Protein AF-A0A4U9TD51-F1 (afdb_monomer)

pLDDT: mean 83.74, std 16.41, range [32.91, 98.19]

Mean predicted aligned error: 7.65 Å

Sequence (88 aa):
MEGQLSVFTYQPEQPCYRCLSRLFGENALTCVEAGVMAPLVGTIGTLQAMEAIKLLANYGQPLVGKLLMFDAMSMPVPGDEAAEGSAV

Organism: Serratia fonticola (NCBI:txid47917)

Structure (mmCIF, N/CA/C/O backbone):
data_AF-A0A4U9TD51-F1
#
_entry.id   AF-A0A4U9TD51-F1
#
loop_
_atom_site.group_PDB
_atom_site.id
_atom_site.type_symbol
_atom_site.label_atom_id
_atom_site.label_alt_id
_atom_site.label_comp_id
_atom_site.label_asym_id
_atom_site.label_entity_id
_atom_site.label_seq_id
_atom_site.pdbx_PDB_ins_code
_atom_site.Cartn_x
_atom_site.Cartn_y
_atom_site.Cartn_z
_atom_site.occupancy
_atom_site.B_iso_or_equiv
_atom_site.auth_seq_id
_atom_site.auth_comp_id
_atom_site.auth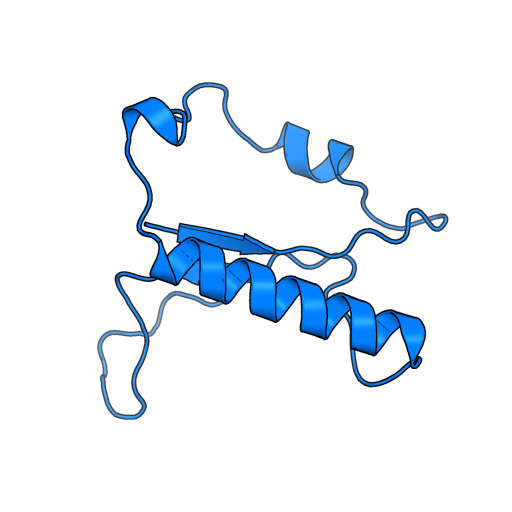_asym_id
_atom_site.auth_atom_id
_atom_site.pdbx_PDB_model_num
ATOM 1 N N . MET A 1 1 ? 10.188 -9.236 -9.670 1.00 81.94 1 MET A N 1
ATOM 2 C CA . MET A 1 1 ? 10.119 -7.763 -9.529 1.00 81.94 1 MET A CA 1
ATOM 3 C C . MET A 1 1 ? 8.741 -7.477 -8.968 1.00 81.94 1 MET A C 1
ATOM 5 O O . MET A 1 1 ? 7.803 -7.261 -9.722 1.00 81.94 1 MET A O 1
ATOM 9 N N . GLU A 1 2 ? 8.607 -7.612 -7.653 1.00 88.00 2 GLU A N 1
ATOM 10 C CA . GLU A 1 2 ? 7.309 -7.688 -6.981 1.00 88.00 2 GLU A CA 1
ATOM 11 C C . GLU A 1 2 ? 7.211 -6.624 -5.893 1.00 88.00 2 GLU A C 1
ATOM 13 O O . GLU A 1 2 ? 8.210 -6.269 -5.265 1.00 88.00 2 GLU A O 1
ATOM 18 N N . GLY A 1 3 ? 6.004 -6.122 -5.670 1.00 90.44 3 GLY A N 1
ATOM 19 C CA . GLY A 1 3 ? 5.670 -5.245 -4.559 1.00 90.44 3 GLY A CA 1
ATOM 20 C C . GLY A 1 3 ? 4.646 -5.903 -3.645 1.00 90.44 3 GLY A C 1
ATOM 21 O O . GLY A 1 3 ? 3.811 -6.682 -4.094 1.00 90.44 3 GLY A O 1
ATOM 22 N N . GLN A 1 4 ? 4.709 -5.578 -2.358 1.00 92.62 4 GLN A N 1
ATOM 23 C CA . GLN A 1 4 ? 3.789 -6.104 -1.355 1.00 92.62 4 GLN A CA 1
ATOM 24 C C . GLN A 1 4 ? 3.145 -4.954 -0.587 1.00 92.62 4 GLN A C 1
ATOM 26 O O . GLN A 1 4 ? 3.821 -3.987 -0.225 1.00 92.62 4 GLN A O 1
ATOM 31 N N . LEU A 1 5 ? 1.844 -5.056 -0.322 1.00 95.38 5 LEU A N 1
ATOM 32 C CA . LEU A 1 5 ? 1.100 -4.063 0.449 1.00 95.38 5 LEU A CA 1
ATOM 33 C C . LEU A 1 5 ? 0.113 -4.739 1.400 1.00 95.38 5 LEU A C 1
ATOM 35 O O . LEU A 1 5 ? -0.672 -5.594 1.003 1.00 95.38 5 LEU A O 1
ATOM 39 N N . SER A 1 6 ? 0.115 -4.312 2.659 1.00 95.25 6 SER A N 1
ATOM 40 C CA . SER A 1 6 ? -0.873 -4.710 3.659 1.00 95.25 6 SER A CA 1
ATOM 41 C C . SER A 1 6 ? -1.137 -3.551 4.613 1.00 95.25 6 SER A C 1
ATOM 43 O O . SER A 1 6 ? -0.280 -2.682 4.795 1.00 95.25 6 SER A O 1
ATOM 45 N N . VAL A 1 7 ? -2.321 -3.535 5.220 1.00 96.25 7 VAL A N 1
ATOM 46 C CA . VAL A 1 7 ? -2.733 -2.509 6.178 1.00 96.25 7 VAL A CA 1
ATOM 47 C C . VAL A 1 7 ? -2.829 -3.116 7.574 1.00 96.25 7 VAL A C 1
ATOM 49 O O . VAL A 1 7 ? -3.576 -4.064 7.809 1.00 96.25 7 VAL A O 1
ATOM 52 N N . PHE A 1 8 ? -2.111 -2.524 8.527 1.00 95.31 8 PHE A N 1
ATOM 53 C CA . PHE A 1 8 ? -2.113 -2.938 9.930 1.00 95.31 8 PHE A CA 1
ATOM 54 C C . PHE A 1 8 ? -2.668 -1.811 10.804 1.00 95.31 8 PHE A C 1
ATOM 56 O O . PHE A 1 8 ? -2.039 -0.762 10.920 1.00 95.31 8 PHE A O 1
ATOM 63 N N . THR A 1 9 ? -3.829 -2.019 11.435 1.00 94.25 9 THR A N 1
ATOM 64 C CA . THR A 1 9 ? -4.434 -1.010 12.337 1.00 94.25 9 THR A CA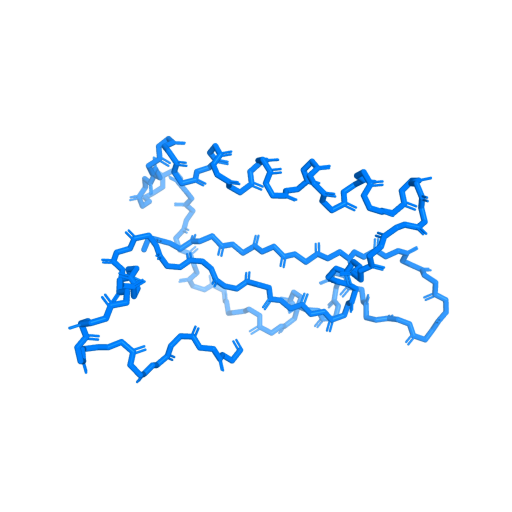 1
ATOM 65 C C . THR A 1 9 ? -4.132 -1.248 13.818 1.00 94.25 9 THR A C 1
ATOM 67 O O . THR A 1 9 ? -4.464 -0.410 14.650 1.00 94.25 9 THR A O 1
ATOM 70 N N . TYR A 1 10 ? -3.484 -2.374 14.147 1.00 91.06 10 TYR A N 1
ATOM 71 C CA . TYR A 1 10 ? -3.090 -2.772 15.508 1.00 91.06 10 TYR A CA 1
ATOM 72 C C . TYR A 1 10 ? -4.244 -2.869 16.522 1.00 91.06 10 TYR A C 1
ATOM 74 O O . TYR A 1 10 ? -4.017 -2.810 17.729 1.00 91.06 10 TYR A O 1
ATOM 82 N N . GLN A 1 11 ? -5.476 -3.047 16.045 1.00 92.75 11 GLN A N 1
ATOM 83 C CA . GLN A 1 11 ? -6.616 -3.345 16.909 1.00 92.75 11 GLN A CA 1
ATOM 84 C C . GLN A 1 11 ? -6.498 -4.758 17.506 1.00 92.75 11 GLN A C 1
ATOM 86 O O . GLN A 1 11 ? -5.833 -5.619 16.914 1.00 92.75 11 GLN A O 1
ATOM 91 N N . PRO A 1 12 ? -7.153 -5.026 18.652 1.00 92.69 12 PRO A N 1
ATOM 92 C CA . PRO A 1 12 ? -7.296 -6.384 19.165 1.00 92.69 12 PRO A CA 1
ATOM 93 C C . PRO A 1 12 ? -7.813 -7.334 18.075 1.00 92.69 12 PRO A C 1
ATOM 95 O O . PRO A 1 12 ? -8.594 -6.928 17.217 1.00 92.69 12 PRO A O 1
ATOM 98 N N . GLU A 1 13 ? -7.352 -8.588 18.099 1.00 88.50 13 GLU A N 1
ATOM 99 C CA . GLU A 1 13 ? -7.785 -9.659 17.178 1.00 88.50 13 GLU A CA 1
ATOM 100 C C . GLU A 1 13 ? -7.425 -9.448 15.689 1.00 88.50 13 GLU A C 1
ATOM 102 O O . GLU A 1 13 ? -7.856 -10.220 14.835 1.00 88.50 13 GLU A O 1
ATOM 107 N N . GLN A 1 14 ? -6.576 -8.468 15.356 1.00 92.44 14 GLN A N 1
ATOM 108 C CA . GLN A 1 14 ? -6.051 -8.281 13.998 1.00 92.44 14 GLN A CA 1
ATOM 109 C C . GLN A 1 14 ? -4.614 -8.806 13.832 1.00 92.44 14 GLN A C 1
ATOM 111 O O . GLN A 1 14 ? -3.816 -8.759 14.774 1.00 92.44 14 GLN A O 1
ATOM 116 N N . PRO A 1 15 ? -4.233 -9.275 12.625 1.00 91.12 15 PRO A N 1
ATOM 117 C CA . PRO A 1 15 ? -2.851 -9.640 12.343 1.00 91.12 15 PRO A CA 1
ATOM 118 C C . PRO A 1 15 ? -1.950 -8.406 12.444 1.00 91.12 15 PRO A C 1
ATOM 120 O O . PRO A 1 15 ? -2.336 -7.299 12.073 1.00 91.12 15 PRO A O 1
ATOM 123 N N . CYS A 1 16 ? -0.726 -8.601 12.931 1.00 91.94 16 CYS A N 1
ATOM 124 C CA . CYS A 1 16 ? 0.288 -7.553 12.987 1.00 91.94 16 CYS A CA 1
ATOM 125 C C . CYS A 1 16 ? 1.426 -7.848 12.011 1.00 91.94 16 CYS A C 1
ATOM 127 O O . CYS A 1 16 ? 1.604 -8.990 11.575 1.00 91.94 16 CYS A O 1
ATOM 129 N N . TYR A 1 17 ? 2.257 -6.841 11.740 1.00 91.75 17 TYR A N 1
ATOM 130 C CA . TYR A 1 17 ? 3.435 -7.025 10.896 1.00 91.75 17 TYR A CA 1
ATOM 131 C C . TYR A 1 17 ? 4.331 -8.169 11.392 1.00 91.75 17 TYR A C 1
ATOM 133 O O . TYR A 1 17 ? 4.812 -8.959 10.592 1.00 91.75 17 TYR A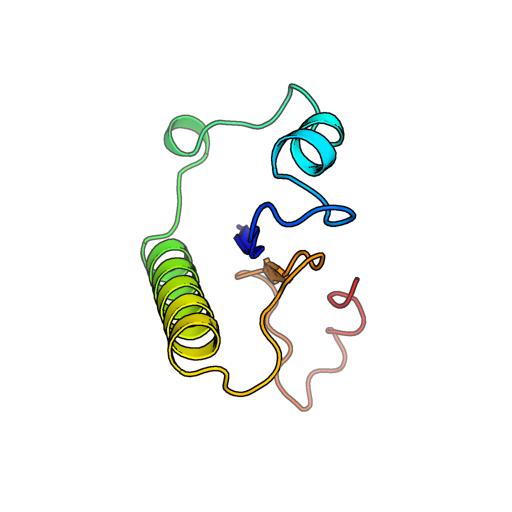 O 1
ATOM 141 N N . ARG A 1 18 ? 4.485 -8.345 12.714 1.00 90.44 18 ARG A N 1
ATOM 142 C CA . ARG A 1 18 ? 5.275 -9.451 13.280 1.00 90.44 18 ARG A CA 1
ATOM 143 C C . ARG A 1 18 ? 4.638 -10.832 13.090 1.00 90.44 18 ARG A C 1
ATOM 145 O O . ARG A 1 18 ? 5.357 -11.825 13.138 1.00 90.44 18 ARG A O 1
ATOM 152 N N . CYS A 1 19 ? 3.322 -10.927 12.905 1.00 90.94 19 CYS A N 1
ATOM 153 C CA . CYS A 1 19 ? 2.680 -12.193 12.544 1.00 90.94 19 CYS A CA 1
ATOM 154 C C . CYS A 1 19 ? 3.069 -12.590 11.118 1.00 90.94 19 CYS A C 1
ATOM 156 O O . CYS A 1 19 ? 3.442 -13.735 10.890 1.00 90.94 19 CYS A O 1
ATOM 158 N N . LEU A 1 20 ? 3.044 -11.622 10.197 1.00 89.94 20 LEU A N 1
ATOM 159 C CA . LEU A 1 20 ? 3.439 -11.817 8.804 1.00 89.94 20 LEU A CA 1
ATOM 160 C C . LEU A 1 20 ? 4.947 -12.059 8.668 1.00 89.94 20 LEU A C 1
ATOM 162 O O . LEU A 1 20 ? 5.365 -12.992 7.995 1.00 89.94 20 LEU A O 1
ATOM 166 N N . SER A 1 21 ? 5.775 -11.258 9.343 1.00 87.62 21 SER A N 1
ATOM 167 C CA . SER A 1 21 ? 7.224 -11.257 9.129 1.00 87.62 21 SER A CA 1
ATOM 168 C C . SER A 1 21 ? 7.905 -12.576 9.494 1.00 87.62 21 SER A C 1
ATOM 170 O O . SER A 1 21 ? 8.974 -12.877 8.979 1.00 87.62 21 SER A O 1
ATOM 172 N N . ARG A 1 22 ? 7.292 -13.365 10.385 1.00 88.25 22 ARG A N 1
ATOM 173 C CA . ARG A 1 22 ? 7.763 -14.706 10.769 1.00 88.25 22 ARG A CA 1
ATOM 174 C C . ARG A 1 22 ? 7.648 -15.730 9.642 1.00 88.25 22 ARG A C 1
ATOM 176 O O . ARG A 1 22 ? 8.248 -16.791 9.751 1.00 88.25 22 ARG A O 1
ATOM 183 N N . LEU A 1 23 ? 6.848 -15.440 8.618 1.00 85.88 23 LEU A N 1
ATOM 184 C CA . LEU A 1 23 ? 6.650 -16.317 7.467 1.00 85.88 23 LEU A CA 1
ATOM 185 C C . LEU A 1 23 ? 7.724 -16.110 6.389 1.00 85.88 23 LEU A C 1
ATOM 187 O O . LEU A 1 23 ? 7.856 -16.954 5.507 1.00 85.88 23 LEU A O 1
ATOM 191 N N . PHE A 1 24 ? 8.492 -15.016 6.444 1.00 82.31 24 PHE A N 1
ATOM 192 C CA . PHE A 1 24 ? 9.570 -14.769 5.489 1.00 82.31 24 PHE A CA 1
ATOM 193 C C . PHE A 1 24 ? 10.836 -15.544 5.875 1.00 82.31 24 PHE A C 1
ATOM 195 O O . PHE A 1 24 ? 11.207 -15.609 7.047 1.00 82.31 24 PHE A O 1
ATOM 202 N N . GLY A 1 25 ? 11.503 -16.131 4.877 1.00 73.25 25 GLY A N 1
ATOM 203 C CA . GLY A 1 25 ? 12.804 -16.782 5.046 1.00 73.25 25 GLY A CA 1
ATOM 204 C C . GLY A 1 25 ? 13.962 -15.779 5.077 1.00 73.25 25 GLY A C 1
ATOM 205 O O . GLY A 1 25 ? 13.844 -14.667 4.571 1.00 73.25 25 GLY A O 1
ATOM 206 N N . GLU A 1 26 ? 15.108 -16.186 5.626 1.00 67.12 26 GLU A N 1
ATOM 207 C CA . GLU A 1 26 ? 16.287 -15.314 5.807 1.00 67.12 26 GLU A CA 1
ATOM 208 C C . GLU A 1 26 ? 17.076 -15.018 4.512 1.00 67.12 26 GLU A C 1
ATOM 210 O O . GLU A 1 26 ? 18.025 -14.242 4.536 1.00 67.12 26 GLU A O 1
ATOM 215 N N . ASN A 1 27 ? 16.689 -15.598 3.370 1.00 59.31 27 ASN A N 1
ATOM 216 C CA . ASN A 1 27 ? 17.453 -15.554 2.113 1.00 59.31 27 ASN A CA 1
ATOM 217 C C . ASN A 1 27 ? 16.883 -14.581 1.062 1.00 59.31 27 ASN A C 1
ATOM 219 O O . ASN A 1 27 ? 16.904 -14.876 -0.133 1.00 59.31 27 ASN A O 1
ATOM 223 N N . ALA A 1 28 ? 16.343 -13.436 1.481 1.00 65.94 28 ALA A N 1
ATOM 224 C CA . ALA A 1 28 ? 15.931 -12.390 0.547 1.00 65.94 28 ALA A CA 1
ATOM 225 C C . ALA A 1 28 ? 17.097 -11.426 0.284 1.00 65.94 28 ALA A C 1
ATOM 227 O O . ALA A 1 28 ? 17.632 -10.833 1.220 1.00 65.94 28 ALA A O 1
ATOM 228 N N . LEU A 1 29 ? 17.473 -11.254 -0.988 1.00 65.00 29 LEU A N 1
ATOM 229 C CA . LEU A 1 29 ? 18.396 -10.191 -1.393 1.00 65.00 29 LEU A CA 1
ATOM 230 C C . LEU A 1 29 ? 17.802 -8.830 -1.020 1.00 65.00 29 LEU A C 1
ATOM 232 O O . LEU A 1 29 ? 16.604 -8.588 -1.188 1.00 65.00 29 LEU A O 1
ATOM 236 N N . THR A 1 30 ? 18.643 -7.919 -0.547 1.00 72.38 30 THR A N 1
ATOM 237 C CA . THR A 1 30 ? 18.231 -6.539 -0.296 1.00 72.38 30 THR A CA 1
ATOM 238 C C . THR A 1 30 ? 17.942 -5.814 -1.615 1.00 72.38 30 THR A C 1
ATOM 240 O O . THR A 1 30 ? 18.496 -6.141 -2.668 1.00 72.38 30 THR A O 1
ATOM 243 N N . CYS A 1 31 ? 17.124 -4.756 -1.570 1.00 62.94 31 CYS A N 1
ATOM 244 C CA . CYS A 1 31 ? 16.876 -3.898 -2.739 1.00 62.94 31 CYS A CA 1
ATOM 245 C C . CYS A 1 31 ? 18.166 -3.299 -3.328 1.00 62.94 31 CYS A C 1
ATOM 247 O O . CYS A 1 31 ? 18.194 -2.941 -4.503 1.00 62.94 31 CYS A O 1
ATOM 249 N N . VAL A 1 32 ? 19.222 -3.178 -2.517 1.00 70.19 32 VAL A N 1
ATOM 250 C CA . VAL A 1 32 ? 20.539 -2.684 -2.940 1.00 70.19 32 VAL A CA 1
ATOM 251 C C . VAL A 1 32 ? 21.302 -3.747 -3.735 1.00 70.19 32 VAL A C 1
ATOM 253 O O . VAL A 1 32 ? 22.015 -3.404 -4.671 1.00 70.19 32 VAL A O 1
ATOM 256 N N . GLU A 1 33 ? 21.125 -5.026 -3.404 1.00 73.81 33 GLU A N 1
ATOM 257 C CA . GLU A 1 33 ? 21.795 -6.148 -4.072 1.00 73.81 33 GLU A CA 1
ATOM 258 C C . GLU A 1 33 ? 21.082 -6.574 -5.362 1.00 73.81 33 GLU A C 1
ATOM 260 O O . GLU A 1 33 ? 21.741 -6.869 -6.355 1.00 73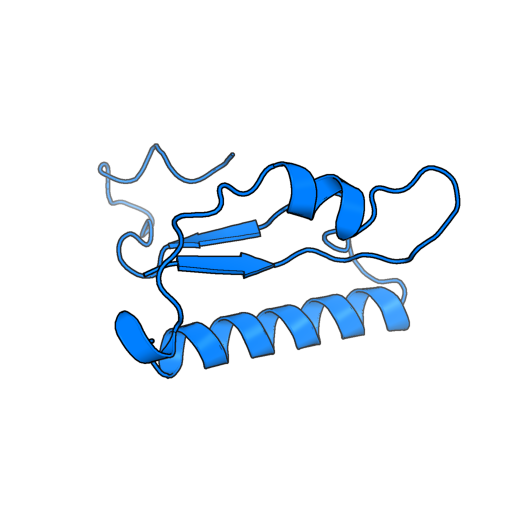.81 33 GLU A O 1
ATOM 265 N N . ALA A 1 34 ? 19.744 -6.589 -5.368 1.00 79.00 34 ALA A N 1
ATOM 266 C CA . ALA A 1 34 ? 18.946 -7.015 -6.523 1.00 79.00 34 ALA A CA 1
ATOM 267 C C . ALA A 1 34 ? 18.567 -5.868 -7.482 1.00 79.00 34 ALA A C 1
ATOM 269 O O . ALA A 1 34 ? 18.260 -6.113 -8.650 1.00 79.00 34 ALA A O 1
ATOM 270 N N . GLY A 1 35 ? 18.580 -4.620 -6.999 1.00 82.75 35 GLY A N 1
ATOM 271 C CA . GLY A 1 35 ? 18.016 -3.466 -7.701 1.00 82.75 35 GLY A CA 1
ATOM 272 C C . GLY A 1 35 ? 16.480 -3.448 -7.684 1.00 82.75 35 GLY A C 1
ATOM 273 O O . GLY A 1 35 ? 15.818 -4.478 -7.571 1.00 82.75 35 GLY A O 1
ATOM 274 N N . VAL A 1 36 ? 15.886 -2.254 -7.802 1.00 88.75 36 VAL A N 1
ATOM 275 C CA . VAL A 1 36 ? 14.425 -2.074 -7.859 1.00 88.75 36 VAL A CA 1
ATOM 276 C C . VAL A 1 36 ? 14.041 -1.043 -8.919 1.00 88.75 36 VAL A C 1
ATOM 278 O O . VAL A 1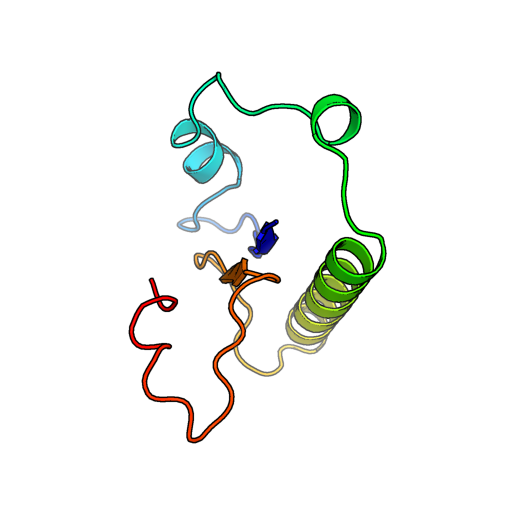 36 ? 14.673 0.006 -9.048 1.00 88.75 36 VAL A O 1
ATOM 281 N N . MET A 1 37 ? 12.997 -1.331 -9.698 1.00 90.31 37 MET A N 1
ATOM 282 C CA . MET A 1 37 ? 12.461 -0.389 -10.682 1.00 90.31 37 MET A CA 1
ATOM 283 C C . MET A 1 37 ? 11.748 0.771 -9.981 1.00 90.31 37 MET A C 1
ATOM 285 O O . MET A 1 37 ? 10.821 0.558 -9.200 1.00 90.31 37 MET A O 1
ATOM 289 N N . ALA A 1 38 ? 12.120 2.009 -10.312 1.00 93.31 38 ALA A N 1
ATOM 290 C CA . ALA A 1 38 ? 11.470 3.199 -9.758 1.00 93.31 38 ALA A CA 1
ATOM 291 C C . ALA A 1 38 ? 9.934 3.222 -9.967 1.00 93.31 38 ALA A C 1
ATOM 293 O O . ALA A 1 38 ? 9.227 3.544 -9.009 1.00 93.31 38 ALA A O 1
ATOM 294 N N . PRO A 1 39 ? 9.381 2.816 -11.134 1.00 94.12 39 PRO A N 1
ATOM 295 C CA . PRO A 1 39 ? 7.930 2.734 -11.319 1.00 94.12 39 PRO A CA 1
ATOM 296 C C . PRO A 1 39 ? 7.226 1.771 -10.357 1.00 94.12 39 PRO A C 1
ATOM 298 O O . PRO A 1 39 ? 6.151 2.097 -9.865 1.00 94.12 39 PRO A O 1
ATOM 301 N N . LEU A 1 40 ? 7.836 0.622 -10.037 1.00 92.62 40 LEU A N 1
ATOM 302 C CA . LEU A 1 40 ? 7.262 -0.340 -9.090 1.00 92.62 40 LEU A CA 1
ATOM 303 C C . LEU A 1 40 ? 7.076 0.306 -7.710 1.00 92.62 40 LEU A C 1
ATOM 305 O O . LEU A 1 40 ? 5.986 0.262 -7.143 1.00 92.62 40 LEU A O 1
ATOM 309 N N . VAL A 1 41 ? 8.126 0.949 -7.191 1.00 93.06 41 VAL A N 1
ATOM 310 C CA . VAL A 1 41 ? 8.077 1.612 -5.878 1.00 93.06 41 VAL A CA 1
ATOM 311 C C . VAL A 1 41 ? 7.063 2.760 -5.882 1.00 93.06 41 VAL A C 1
ATOM 313 O O . VAL A 1 41 ? 6.305 2.910 -4.925 1.00 93.06 41 VAL A O 1
ATOM 316 N N . GLY A 1 42 ? 6.994 3.531 -6.973 1.00 95.69 42 GLY A N 1
ATOM 317 C CA . GLY A 1 42 ? 6.009 4.604 -7.141 1.00 95.69 42 GLY A CA 1
ATOM 318 C C . GLY A 1 42 ? 4.560 4.105 -7.124 1.00 95.69 42 GLY A C 1
ATOM 319 O O . GLY A 1 42 ? 3.708 4.698 -6.454 1.00 95.69 42 GLY A O 1
ATOM 320 N N . THR A 1 43 ? 4.278 2.984 -7.793 1.00 95.31 43 THR A N 1
ATOM 321 C CA . THR A 1 43 ? 2.949 2.357 -7.776 1.00 95.31 43 THR A CA 1
ATOM 322 C C . THR A 1 43 ? 2.578 1.878 -6.375 1.00 95.31 43 THR A C 1
ATOM 324 O O . THR A 1 43 ? 1.493 2.205 -5.895 1.00 95.31 43 THR A O 1
ATOM 327 N N . ILE A 1 44 ? 3.479 1.180 -5.673 1.00 96.12 44 ILE A N 1
ATOM 328 C CA . ILE A 1 44 ? 3.225 0.738 -4.292 1.00 96.12 44 ILE A CA 1
ATOM 329 C C . ILE A 1 44 ? 2.984 1.932 -3.361 1.00 96.12 44 ILE A C 1
ATOM 331 O O . ILE A 1 44 ? 2.039 1.901 -2.575 1.00 96.12 44 ILE A O 1
ATOM 335 N N . GLY A 1 45 ? 3.759 3.013 -3.486 1.00 97.31 45 GLY A N 1
ATOM 336 C CA . GLY A 1 45 ? 3.543 4.239 -2.711 1.00 97.31 45 GLY A CA 1
ATOM 337 C C . GLY A 1 45 ? 2.179 4.890 -2.976 1.00 97.31 45 GLY A C 1
ATOM 338 O O . GLY A 1 45 ? 1.508 5.349 -2.053 1.00 97.31 45 GLY A O 1
ATOM 339 N N . THR A 1 46 ? 1.713 4.868 -4.226 1.00 98.06 46 THR A N 1
ATOM 340 C CA . THR A 1 46 ? 0.379 5.377 -4.588 1.00 98.06 46 THR A CA 1
ATOM 341 C C . THR A 1 46 ? -0.735 4.515 -3.986 1.00 98.06 46 THR A C 1
ATOM 343 O O . THR A 1 46 ? -1.708 5.044 -3.446 1.00 98.06 46 THR A O 1
ATOM 346 N N . LEU A 1 47 ? -0.581 3.188 -4.013 1.00 97.50 47 LEU A N 1
ATOM 347 C CA . LEU A 1 47 ? -1.523 2.265 -3.377 1.00 97.50 47 LEU A CA 1
ATOM 348 C C . LEU A 1 47 ? -1.545 2.437 -1.849 1.00 97.50 47 LEU A C 1
ATOM 350 O O . LEU A 1 47 ? -2.621 2.453 -1.256 1.00 97.50 47 LEU A O 1
ATOM 354 N N . GLN A 1 48 ? -0.389 2.655 -1.212 1.00 98.00 48 GLN A N 1
ATOM 355 C CA . GLN A 1 48 ? -0.308 2.992 0.215 1.00 98.00 48 GLN A CA 1
ATOM 356 C C . GLN A 1 48 ? -1.104 4.259 0.548 1.00 98.00 48 GLN A C 1
ATOM 358 O O . GLN A 1 48 ? -1.876 4.265 1.508 1.00 98.00 48 GLN A O 1
ATOM 363 N N . ALA A 1 49 ? -0.959 5.319 -0.255 1.00 98.19 49 ALA A N 1
ATOM 364 C CA . ALA A 1 49 ? -1.719 6.553 -0.071 1.00 98.19 49 ALA A CA 1
ATOM 365 C C . ALA A 1 49 ? -3.233 6.318 -0.205 1.00 98.19 49 ALA A C 1
ATOM 367 O O . ALA A 1 49 ? -4.012 6.836 0.596 1.00 98.19 49 ALA A O 1
ATOM 368 N N . MET A 1 50 ? -3.654 5.491 -1.166 1.00 97.88 50 MET A N 1
ATOM 369 C CA . MET A 1 50 ? -5.060 5.122 -1.339 1.00 97.88 50 MET A CA 1
ATOM 370 C C . MET A 1 50 ? -5.618 4.376 -0.117 1.00 97.88 50 MET A C 1
ATOM 372 O O . MET A 1 50 ? -6.699 4.709 0.371 1.00 97.88 50 MET A O 1
ATOM 376 N N . GLU A 1 51 ? -4.880 3.402 0.422 1.00 97.88 51 GLU A N 1
ATOM 377 C CA . GLU A 1 51 ? -5.280 2.681 1.637 1.00 97.88 51 GLU A CA 1
ATOM 378 C C . GLU A 1 51 ? -5.365 3.599 2.863 1.00 97.88 51 GLU A C 1
ATOM 380 O O . GLU A 1 51 ? -6.300 3.483 3.661 1.00 97.88 51 GLU A O 1
ATOM 385 N N . ALA A 1 52 ? -4.442 4.556 2.991 1.00 97.50 52 ALA A N 1
ATOM 386 C CA . ALA A 1 52 ? -4.482 5.554 4.054 1.00 97.50 52 ALA A CA 1
ATOM 387 C C . ALA A 1 52 ? -5.731 6.447 3.951 1.00 97.50 52 ALA A C 1
ATOM 389 O O . ALA A 1 52 ? -6.412 6.666 4.952 1.00 97.50 52 ALA A O 1
ATOM 390 N N . ILE A 1 53 ? -6.078 6.914 2.745 1.00 97.81 53 ILE A N 1
ATOM 391 C CA . ILE A 1 53 ? -7.292 7.712 2.512 1.00 97.81 53 ILE A CA 1
ATOM 392 C C . ILE A 1 53 ? -8.545 6.910 2.875 1.00 97.81 53 ILE A C 1
ATOM 394 O O . ILE A 1 53 ? -9.400 7.420 3.596 1.00 97.81 53 ILE A O 1
ATOM 398 N N . LYS A 1 54 ? -8.644 5.652 2.428 1.00 97.38 54 LYS A N 1
ATOM 399 C CA . LYS A 1 54 ? -9.770 4.762 2.756 1.00 97.38 54 LYS A CA 1
ATOM 400 C C . LYS A 1 54 ? -9.967 4.610 4.263 1.00 97.38 54 LYS A C 1
ATOM 402 O O . LYS A 1 54 ? -11.097 4.698 4.738 1.00 97.38 54 LYS A O 1
ATOM 407 N N . LEU A 1 55 ? -8.876 4.420 5.010 1.00 96.25 55 LEU A N 1
ATOM 408 C CA . LEU A 1 55 ? -8.914 4.342 6.471 1.00 96.25 55 LEU A CA 1
ATOM 409 C C . LEU A 1 55 ? -9.388 5.653 7.108 1.00 96.25 55 LEU A C 1
ATOM 411 O O . LEU A 1 55 ? -10.305 5.634 7.923 1.00 96.25 55 LEU A O 1
ATOM 415 N N . LEU A 1 56 ? -8.784 6.785 6.735 1.00 96.94 56 LEU A N 1
ATOM 416 C CA . LEU A 1 56 ? -9.085 8.088 7.340 1.00 96.94 56 LEU A CA 1
ATOM 417 C C . LEU A 1 56 ? -10.508 8.568 7.031 1.00 96.94 56 LEU A C 1
ATOM 419 O O . LEU A 1 56 ? -11.150 9.179 7.880 1.00 96.94 56 LEU A O 1
ATOM 423 N N . ALA A 1 57 ? -11.003 8.287 5.825 1.00 97.69 57 ALA A N 1
ATOM 424 C CA . ALA A 1 57 ? -12.345 8.658 5.386 1.00 97.69 57 ALA A CA 1
ATOM 425 C C . ALA A 1 57 ? -13.422 7.625 5.764 1.00 97.69 57 ALA A C 1
ATOM 427 O O . ALA A 1 57 ? -14.597 7.847 5.479 1.00 97.69 57 ALA A O 1
ATOM 428 N N . ASN A 1 58 ? -13.034 6.496 6.371 1.00 95.06 58 ASN A N 1
ATOM 429 C CA . ASN A 1 58 ? -13.906 5.354 6.647 1.00 95.06 58 ASN A CA 1
ATOM 430 C C . ASN A 1 58 ? -14.706 4.905 5.402 1.00 95.06 58 ASN A C 1
ATOM 432 O O . ASN A 1 58 ? -15.921 4.703 5.452 1.00 95.06 58 ASN A O 1
ATOM 436 N N . TYR A 1 59 ? -14.010 4.798 4.266 1.00 93.69 59 TYR A N 1
ATOM 437 C CA . TYR A 1 59 ? -14.589 4.543 2.948 1.00 93.69 59 TYR A CA 1
ATOM 438 C C . TYR A 1 59 ? -13.995 3.291 2.289 1.00 93.69 59 TYR A C 1
ATOM 440 O O . TYR A 1 59 ? -12.787 3.053 2.320 1.00 93.69 59 TYR A O 1
ATOM 448 N N . GLY A 1 60 ? -14.853 2.509 1.628 1.00 93.44 60 GLY A N 1
ATOM 449 C CA . GLY A 1 60 ? -14.461 1.271 0.954 1.00 93.44 60 GLY A CA 1
ATOM 450 C C . GLY A 1 60 ? -14.031 0.167 1.927 1.00 93.44 60 GLY A C 1
ATOM 451 O O . GLY A 1 60 ? -14.438 0.144 3.085 1.00 93.44 60 GLY A O 1
ATOM 452 N N . GLN A 1 61 ? -13.215 -0.774 1.444 1.00 94.38 61 GLN A N 1
ATOM 453 C CA . GLN A 1 61 ? -12.673 -1.874 2.252 1.00 94.38 61 GLN A CA 1
ATOM 454 C C . GLN A 1 61 ? -11.142 -1.840 2.255 1.00 94.38 61 GLN A C 1
ATOM 456 O O . GLN A 1 61 ? -10.530 -2.272 1.274 1.00 94.38 61 GLN A O 1
ATOM 461 N N . PRO A 1 62 ? -10.505 -1.299 3.309 1.00 94.75 62 PRO A N 1
ATOM 462 C CA . PRO A 1 62 ? -9.055 -1.332 3.474 1.00 94.75 62 PRO A CA 1
ATOM 463 C C . PRO A 1 62 ? -8.480 -2.754 3.412 1.00 94.75 62 PRO A C 1
ATOM 465 O O . PRO A 1 62 ? -9.155 -3.717 3.778 1.00 94.75 62 PRO A O 1
ATOM 468 N N . LEU A 1 63 ? -7.220 -2.894 2.999 1.00 95.06 63 LEU A N 1
ATOM 469 C CA . LEU A 1 63 ? -6.486 -4.170 2.942 1.00 95.06 63 LEU A CA 1
ATOM 470 C C . LEU A 1 63 ? -6.058 -4.674 4.336 1.00 95.06 63 LEU A C 1
ATOM 472 O O . LEU A 1 63 ? -4.940 -5.149 4.536 1.00 95.06 63 LEU A O 1
ATOM 476 N N . VAL A 1 64 ? -6.942 -4.553 5.326 1.00 94.12 64 VAL A N 1
ATOM 477 C CA . VAL A 1 64 ? -6.696 -5.028 6.689 1.00 94.12 64 VAL A CA 1
ATOM 478 C C . VAL A 1 64 ? -6.722 -6.549 6.702 1.00 94.12 64 VAL A C 1
ATOM 480 O O . VAL A 1 64 ? -7.691 -7.167 6.264 1.00 94.12 64 VAL A O 1
ATOM 483 N N . GLY A 1 65 ? -5.637 -7.150 7.191 1.00 91.25 65 GLY A N 1
ATOM 484 C CA . GLY A 1 65 ? -5.484 -8.605 7.264 1.00 91.25 65 GLY A CA 1
ATOM 485 C C . GLY A 1 65 ? -5.373 -9.316 5.914 1.00 91.25 65 GLY A C 1
ATOM 486 O O . GLY A 1 65 ? -5.537 -10.531 5.858 1.00 91.25 65 GLY A O 1
ATOM 487 N N . LYS A 1 66 ? -5.081 -8.576 4.841 1.00 92.88 66 LYS A N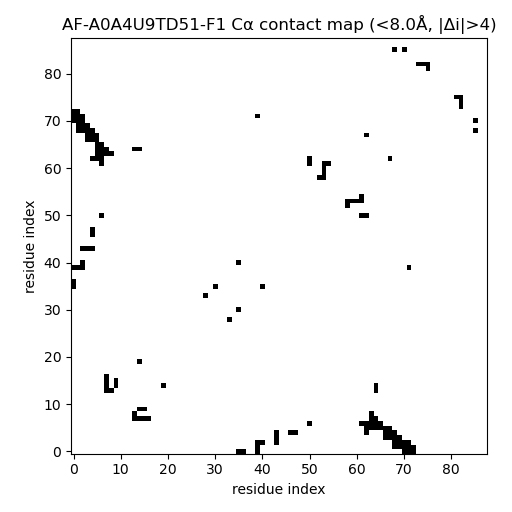 1
ATOM 488 C CA . LYS A 1 66 ? -4.826 -9.099 3.492 1.00 92.88 66 LYS A CA 1
ATOM 489 C C . LYS A 1 66 ? -3.439 -8.662 3.029 1.00 92.88 66 LYS A C 1
ATOM 491 O O . LYS A 1 66 ? -2.984 -7.585 3.418 1.00 92.88 66 LYS A O 1
ATOM 496 N N . LEU A 1 67 ? -2.786 -9.471 2.201 1.00 92.50 67 LEU A N 1
ATOM 497 C CA . LEU A 1 67 ? -1.514 -9.134 1.566 1.00 92.50 67 LEU A CA 1
ATOM 498 C C . LEU A 1 67 ? -1.750 -9.012 0.063 1.00 92.50 67 LEU A C 1
ATOM 500 O O . LEU A 1 67 ? -2.059 -9.995 -0.595 1.00 92.50 67 LEU A O 1
ATOM 504 N N . LEU A 1 68 ? -1.643 -7.800 -0.471 1.00 93.81 68 LEU A N 1
ATOM 505 C CA . LEU A 1 68 ? -1.641 -7.584 -1.910 1.00 93.81 68 LEU A CA 1
ATOM 506 C C . LEU A 1 68 ? -0.240 -7.880 -2.442 1.00 93.81 68 LEU A C 1
ATOM 508 O O . LEU A 1 68 ? 0.716 -7.213 -2.040 1.00 93.81 68 LEU A O 1
ATOM 512 N N . MET A 1 69 ? -0.154 -8.832 -3.366 1.00 91.56 69 MET A N 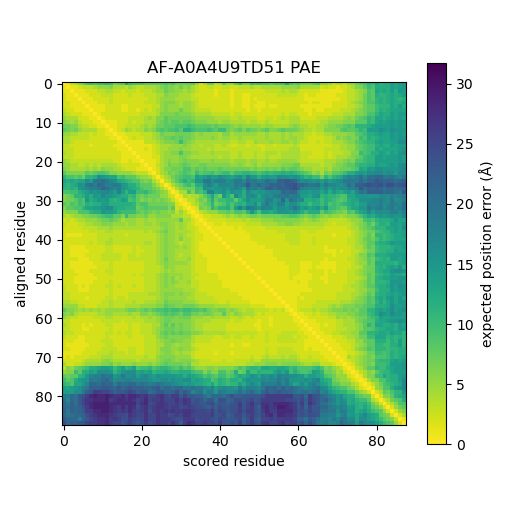1
ATOM 513 C CA . MET A 1 69 ? 1.039 -9.128 -4.153 1.00 91.56 69 MET A CA 1
ATOM 514 C C . MET A 1 69 ? 0.896 -8.474 -5.528 1.00 91.56 69 MET A C 1
ATOM 516 O O . MET A 1 69 ? -0.078 -8.708 -6.238 1.00 91.56 69 MET A O 1
ATOM 520 N N . PHE A 1 70 ? 1.845 -7.620 -5.892 1.00 91.06 70 PHE A N 1
ATOM 521 C CA . PHE A 1 70 ? 1.872 -6.927 -7.175 1.00 91.06 70 PHE A CA 1
ATOM 522 C C . PHE A 1 70 ? 3.077 -7.405 -7.976 1.00 91.06 70 PHE A C 1
ATOM 524 O O . PHE A 1 70 ? 4.211 -7.049 -7.652 1.00 91.06 70 PHE A O 1
ATOM 531 N N . ASP A 1 71 ? 2.837 -8.192 -9.022 1.00 91.19 71 ASP A N 1
ATOM 532 C CA . ASP A 1 71 ? 3.877 -8.595 -9.966 1.00 91.19 71 ASP A CA 1
ATOM 533 C C . ASP A 1 71 ? 3.952 -7.592 -11.126 1.00 91.19 71 ASP A C 1
ATOM 535 O O . ASP A 1 71 ? 3.016 -7.440 -11.909 1.00 91.19 71 ASP A O 1
ATOM 539 N N . ALA A 1 72 ? 5.078 -6.885 -11.237 1.00 88.00 72 ALA A N 1
ATOM 540 C CA . ALA A 1 72 ? 5.298 -5.931 -12.322 1.00 88.00 72 ALA A CA 1
ATOM 541 C C . ALA A 1 72 ? 5.705 -6.595 -13.648 1.00 88.00 72 ALA A C 1
ATOM 543 O O . ALA A 1 72 ? 5.719 -5.920 -14.675 1.00 88.00 72 ALA A O 1
ATOM 544 N N . MET A 1 73 ? 6.075 -7.879 -13.632 1.00 86.62 73 MET A N 1
ATOM 545 C CA . MET A 1 73 ? 6.481 -8.625 -14.827 1.00 86.62 73 MET A CA 1
ATOM 546 C C . MET A 1 73 ? 5.289 -9.252 -15.540 1.00 86.62 73 MET A C 1
ATOM 548 O O . MET A 1 73 ? 5.286 -9.324 -16.767 1.00 86.62 73 MET A O 1
ATOM 552 N N . SER A 1 74 ? 4.290 -9.698 -14.778 1.00 82.69 74 SER A N 1
ATOM 553 C CA . SER A 1 74 ? 3.079 -10.317 -15.303 1.00 82.69 74 SER A CA 1
ATOM 554 C C . SER A 1 74 ? 1.848 -9.522 -14.863 1.00 82.69 74 SER A C 1
ATOM 556 O O . SER A 1 74 ? 1.258 -9.745 -13.811 1.00 82.69 74 SER A O 1
ATOM 558 N N . MET A 1 75 ? 1.458 -8.541 -15.684 1.00 73.75 75 MET A N 1
ATOM 559 C CA . MET A 1 75 ? 0.151 -7.900 -15.538 1.00 73.75 75 MET A CA 1
ATOM 560 C C . MET A 1 75 ? -0.852 -8.571 -16.471 1.00 73.75 75 MET A C 1
ATOM 562 O O . MET A 1 75 ? -0.710 -8.428 -17.687 1.00 73.75 75 MET A O 1
ATOM 566 N N . PRO A 1 76 ? -1.883 -9.243 -15.928 1.00 67.19 76 PRO A N 1
ATOM 567 C CA . PRO A 1 76 ? -3.014 -9.688 -16.723 1.00 67.19 76 PRO A CA 1
ATOM 568 C C . PRO A 1 76 ? -3.627 -8.483 -17.433 1.00 67.19 76 PRO A C 1
ATOM 570 O O . PRO A 1 76 ? -4.115 -7.553 -16.785 1.00 67.19 76 PRO A O 1
ATOM 573 N N . VAL A 1 77 ? -3.634 -8.498 -18.759 1.00 71.50 77 VAL A N 1
ATOM 574 C CA . VAL A 1 77 ? -4.486 -7.607 -19.547 1.00 71.50 77 VAL A CA 1
ATOM 575 C C . VAL A 1 77 ? -5.752 -8.374 -19.925 1.00 71.50 77 VAL A C 1
ATOM 577 O O . VAL A 1 77 ? -5.659 -9.543 -20.302 1.00 71.50 77 VAL A O 1
ATOM 580 N N . PRO A 1 78 ? -6.950 -7.768 -19.819 1.00 60.50 78 PRO A N 1
ATOM 581 C CA . PRO A 1 78 ? -8.180 -8.429 -20.242 1.00 60.50 78 PRO A CA 1
ATOM 582 C C . PRO A 1 78 ? -8.065 -8.916 -21.696 1.00 60.50 78 PRO A C 1
ATOM 584 O O . PRO A 1 78 ? -7.865 -8.104 -22.598 1.0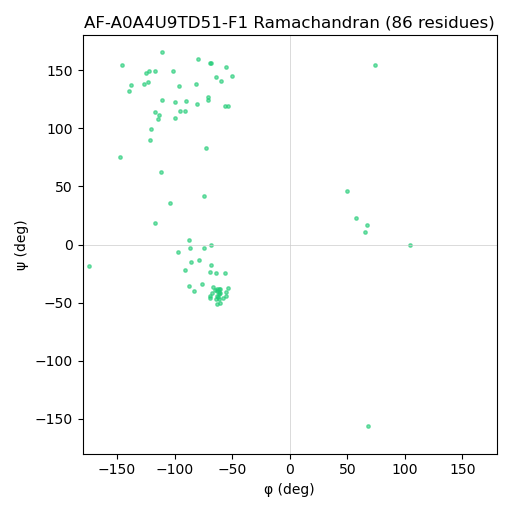0 60.50 78 PRO A O 1
ATOM 587 N N . GLY A 1 79 ? -8.190 -10.230 -21.911 1.00 63.00 79 GLY A N 1
ATOM 588 C CA . GLY A 1 79 ? -8.022 -10.876 -23.221 1.00 63.00 79 GLY A CA 1
ATOM 589 C C . GLY A 1 79 ? -6.701 -11.631 -23.419 1.00 63.00 79 GLY A C 1
ATOM 590 O O . GLY A 1 79 ? -6.516 -12.219 -24.479 1.00 63.00 79 GLY A O 1
ATOM 591 N N . ASP A 1 80 ? -5.811 -11.642 -22.425 1.00 61.41 80 ASP A N 1
ATOM 592 C CA . ASP A 1 80 ? -4.580 -12.437 -22.428 1.00 61.41 80 ASP A CA 1
ATOM 593 C C . ASP A 1 80 ? -4.778 -13.718 -21.593 1.00 61.41 80 ASP A C 1
ATOM 595 O O . ASP A 1 80 ? -4.925 -13.665 -20.370 1.00 61.41 80 ASP A O 1
ATOM 599 N N . GLU A 1 81 ? -4.849 -14.875 -22.262 1.00 53.50 81 GLU A N 1
ATOM 600 C CA . GLU A 1 81 ? -5.105 -16.199 -21.661 1.00 53.50 81 GLU A CA 1
ATOM 601 C C . GLU A 1 81 ? -3.944 -16.709 -20.774 1.00 53.50 81 GLU A C 1
ATOM 603 O O . GLU A 1 81 ? -4.042 -17.782 -20.185 1.00 53.50 81 GLU A O 1
ATOM 608 N N . ALA A 1 82 ? -2.843 -15.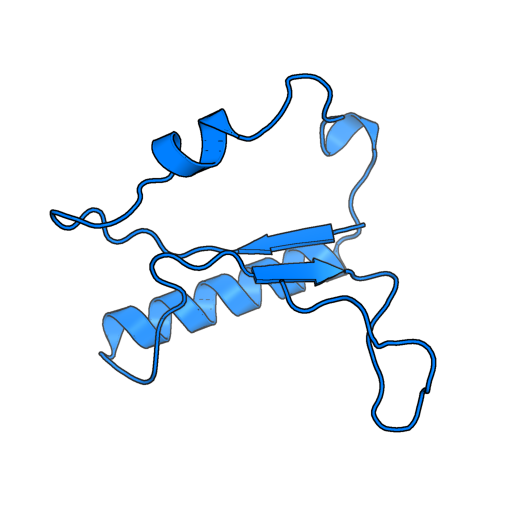960 -20.631 1.00 54.25 82 ALA A N 1
ATOM 609 C CA . ALA A 1 82 ? -1.662 -16.389 -19.875 1.00 54.25 82 ALA A CA 1
ATOM 610 C C . ALA A 1 82 ? -1.687 -16.064 -18.363 1.00 54.25 82 ALA A C 1
ATOM 612 O O . ALA A 1 82 ? -0.691 -16.297 -17.678 1.00 54.25 82 ALA A O 1
ATOM 613 N N . ALA A 1 83 ? -2.781 -15.510 -17.826 1.00 51.34 83 ALA A N 1
ATOM 614 C CA . ALA A 1 83 ? -2.767 -14.832 -16.524 1.00 51.34 83 ALA A CA 1
ATOM 615 C C . ALA A 1 83 ? -3.641 -15.453 -15.409 1.00 51.34 83 ALA A C 1
ATOM 617 O O . ALA A 1 83 ? -3.923 -14.803 -14.397 1.00 51.34 83 ALA A O 1
ATOM 618 N N . GLU A 1 84 ? -4.048 -16.717 -15.544 1.00 40.97 84 GLU A N 1
ATOM 619 C CA . GLU A 1 84 ? -4.622 -17.502 -14.440 1.00 40.97 84 GLU A CA 1
ATOM 620 C C . GLU A 1 84 ? -3.521 -17.887 -13.438 1.00 40.97 84 GLU A C 1
ATOM 622 O O . GLU A 1 84 ? -2.951 -18.973 -13.495 1.00 40.97 84 GLU A O 1
ATOM 627 N N . GLY A 1 85 ? -3.174 -16.990 -12.510 1.00 45.44 85 GLY A N 1
ATOM 628 C CA . GLY A 1 85 ? -2.217 -17.362 -11.461 1.00 45.44 85 GLY A CA 1
ATOM 629 C C . GLY A 1 85 ? -1.931 -16.372 -10.336 1.00 45.44 85 GLY A C 1
ATOM 630 O O . GLY A 1 85 ? -1.451 -16.808 -9.295 1.00 45.44 85 GLY A O 1
ATOM 631 N N . SER A 1 86 ? -2.232 -15.077 -10.471 1.00 39.97 86 SER A N 1
ATOM 632 C CA . SER A 1 86 ? -1.837 -14.079 -9.457 1.00 39.97 86 SER A CA 1
ATOM 633 C C . SER A 1 86 ? -3.037 -13.507 -8.700 1.00 39.97 86 SER A C 1
ATOM 635 O O . SER A 1 86 ? -3.372 -12.328 -8.791 1.00 39.97 86 SER A O 1
ATOM 637 N N . ALA A 1 87 ? -3.737 -14.383 -7.982 1.00 32.91 87 ALA A N 1
ATOM 638 C CA . ALA A 1 87 ? -4.711 -13.999 -6.965 1.00 32.91 87 ALA A CA 1
ATOM 639 C C . ALA A 1 87 ? -4.723 -15.050 -5.848 1.00 32.91 87 ALA A C 1
ATOM 641 O O . ALA A 1 87 ? -5.636 -15.872 -5.760 1.00 32.91 87 ALA A O 1
ATOM 642 N N . VAL A 1 88 ? -3.688 -15.024 -5.008 1.00 34.56 88 VAL A N 1
ATOM 643 C CA . VAL A 1 88 ? -3.718 -15.591 -3.652 1.00 34.56 88 VAL A CA 1
ATOM 644 C C . VAL A 1 88 ? -3.204 -14.536 -2.689 1.00 34.56 88 VAL A C 1
ATOM 646 O O . VAL A 1 88 ? -2.136 -13.958 -2.986 1.00 34.56 88 VAL A O 1
#

Secondary structure (DSSP, 8-state):
-EEEE-B----TTS--HHHHHTTS-S-PPPHHHH---HHHHHHHHHHHHHHHHHHHTT-S---BT--EEEESS--PPTT-TT-TT---

Radius of gyration: 15.05 Å; Cα contacts (8 Å, |Δi|>4): 75; chains: 1; bounding box: 36×26×42 Å

Foldseek 3Di:
DKDKDADDPPDPPFDDPVNVVVPDDPPDDDCVRPPDDPVRVVVRVVVVVVLVCCVVVVHDDHRTNHMQMGDPVDDDDVPDPPPPDRDD

Solvent-accessible surface area (backbone atoms only — not comparable to full-atom values): 5836 Å² total; per-residue (Å²): 114,71,48,77,48,65,42,69,85,76,51,88,98,55,66,44,69,72,66,57,56,72,74,59,71,94,84,66,76,50,63,87,78,70,58,75,61,68,68,61,56,51,50,52,53,52,52,51,52,51,43,51,48,25,59,77,67,74,39,89,81,57,48,61,80,40,67,47,74,43,52,74,83,67,70,74,50,98,91,51,90,88,50,91,76,87,85,117

InterPro domains:
  IPR000594 THIF-type NAD/FAD binding fold [PF00899] (1-76)
  IPR035985 Ubiquitin-activating enzyme-like [SSF69572] (1-76)